Protein AF-A0A383F6U1-F1 (afdb_monomer_lite)

Organism: NCBI:txid408172

Foldseek 3Di:
DDWAWAQAPNDIDIDDDDPPCNVVVNVVSVVRNVVLVVVPPVVVDDPVVSVVVSVVVVVVVVVVVVVVVVVVVVVVVVVVVVVVVVVVVVVVVVVVPDD

Structure (mmCIF, N/CA/C/O backbone):
data_AF-A0A383F6U1-F1
#
_entry.id   AF-A0A383F6U1-F1
#
loop_
_atom_site.group_PDB
_atom_site.id
_atom_site.type_symbol
_atom_site.label_atom_id
_atom_site.label_alt_id
_atom_site.label_comp_id
_atom_site.label_asym_id
_atom_site.label_entity_id
_atom_site.label_seq_id
_atom_site.pdbx_PDB_ins_code
_atom_site.Cartn_x
_atom_site.Cartn_y
_atom_site.Cartn_z
_atom_site.occupancy
_atom_site.B_iso_or_equiv
_atom_site.auth_seq_id
_atom_site.auth_comp_id
_atom_site.auth_asym_id
_atom_site.auth_atom_id
_atom_site.pdbx_PDB_model_num
ATOM 1 N N . MET A 1 1 ? -12.409 -12.257 -13.421 1.00 79.06 1 MET A N 1
ATOM 2 C CA . MET A 1 1 ? -12.091 -11.238 -12.403 1.00 79.06 1 MET A CA 1
ATOM 3 C C . MET A 1 1 ? -12.180 -11.899 -11.039 1.00 79.06 1 MET A C 1
ATOM 5 O O . MET A 1 1 ? -13.292 -12.135 -10.570 1.00 79.06 1 MET A O 1
ATOM 9 N N . PRO A 1 2 ? -11.050 -12.348 -10.473 1.00 89.94 2 PRO A N 1
ATOM 10 C CA . PRO A 1 2 ? -11.000 -12.870 -9.111 1.00 89.94 2 PRO A CA 1
ATOM 11 C C . PRO A 1 2 ? -11.388 -11.811 -8.066 1.00 89.94 2 PRO A C 1
ATOM 13 O O . PRO A 1 2 ? -11.222 -10.609 -8.272 1.00 89.94 2 PRO A O 1
ATOM 16 N N . LEU A 1 3 ? -11.899 -12.284 -6.925 1.00 94.75 3 LEU A N 1
ATOM 17 C CA . LEU A 1 3 ? -12.125 -11.469 -5.731 1.00 94.75 3 LEU A CA 1
ATOM 18 C C . LEU A 1 3 ? -10.930 -11.605 -4.787 1.00 94.75 3 LEU A C 1
ATOM 20 O O . LEU A 1 3 ? -10.532 -12.716 -4.435 1.00 94.75 3 LEU A O 1
ATOM 24 N N . LEU A 1 4 ? -10.404 -10.473 -4.326 1.00 96.12 4 LEU A N 1
ATOM 25 C CA . LEU A 1 4 ? -9.278 -10.402 -3.405 1.00 96.12 4 LEU A CA 1
ATOM 26 C C . LEU A 1 4 ? -9.678 -9.687 -2.113 1.00 96.12 4 LEU A C 1
ATOM 28 O O . LEU A 1 4 ? -10.125 -8.541 -2.129 1.00 96.12 4 LEU A O 1
ATOM 32 N N . THR A 1 5 ? -9.457 -10.347 -0.975 1.00 97.25 5 THR A N 1
ATOM 33 C CA . THR A 1 5 ? -9.679 -9.748 0.349 1.00 97.25 5 THR A CA 1
ATOM 34 C C . THR A 1 5 ? -8.388 -9.163 0.911 1.00 97.25 5 THR A C 1
ATOM 36 O O . THR A 1 5 ? -7.467 -9.914 1.237 1.00 97.25 5 THR A O 1
ATOM 39 N N . LEU A 1 6 ? -8.331 -7.843 1.080 1.00 96.94 6 LEU A N 1
ATOM 40 C CA . LEU A 1 6 ? -7.224 -7.100 1.689 1.00 96.94 6 LEU A CA 1
ATOM 41 C C . LEU A 1 6 ? -7.581 -6.655 3.113 1.00 96.94 6 LEU A C 1
ATOM 43 O O . LEU A 1 6 ? -8.717 -6.264 3.380 1.00 96.94 6 LEU A O 1
ATOM 47 N N . THR A 1 7 ? -6.604 -6.648 4.012 1.00 96.56 7 THR A N 1
ATOM 48 C CA . THR A 1 7 ? -6.735 -6.199 5.400 1.00 96.56 7 THR A CA 1
ATOM 49 C C . THR A 1 7 ? -5.972 -4.891 5.589 1.00 96.56 7 THR A C 1
ATOM 51 O O . THR A 1 7 ? -4.747 -4.874 5.670 1.00 96.56 7 THR A O 1
ATOM 54 N N . ILE A 1 8 ? -6.683 -3.769 5.704 1.00 93.81 8 ILE A N 1
ATOM 55 C CA . ILE A 1 8 ? -6.084 -2.437 5.864 1.00 93.81 8 ILE A CA 1
ATOM 56 C C . ILE A 1 8 ? -6.630 -1.772 7.128 1.00 93.81 8 ILE A C 1
ATOM 58 O O . ILE A 1 8 ? -7.845 -1.682 7.306 1.00 93.81 8 ILE A O 1
ATOM 62 N N . ASP A 1 9 ? -5.745 -1.296 8.010 1.00 90.62 9 ASP A N 1
ATOM 63 C CA . ASP A 1 9 ? -6.113 -0.714 9.317 1.00 90.62 9 ASP A CA 1
ATOM 64 C C . ASP A 1 9 ? -7.051 -1.635 10.122 1.00 90.62 9 ASP A C 1
ATOM 66 O O . ASP A 1 9 ? -8.106 -1.220 10.608 1.00 90.62 9 ASP A O 1
ATOM 70 N N . LYS A 1 10 ? -6.711 -2.932 10.187 1.00 90.00 10 LYS A N 1
ATOM 71 C CA . LYS A 1 10 ? -7.502 -3.990 10.855 1.00 90.00 10 LYS A CA 1
ATOM 72 C C . LYS A 1 10 ? -8.909 -4.210 10.271 1.00 90.00 10 LYS A C 1
ATOM 74 O O . LYS A 1 10 ? -9.724 -4.892 10.883 1.00 90.00 10 LYS A O 1
ATOM 79 N N . SER A 1 11 ? -9.209 -3.630 9.110 1.00 92.81 11 SER A N 1
ATOM 80 C CA . SER A 1 11 ? -10.485 -3.790 8.412 1.00 92.81 11 SER A CA 1
ATOM 81 C C . SER A 1 11 ? -10.306 -4.593 7.133 1.00 92.81 11 SER A C 1
ATOM 83 O O . SER A 1 11 ? -9.354 -4.356 6.394 1.00 92.81 11 SER A O 1
ATOM 85 N N . ASN A 1 12 ? -11.258 -5.473 6.837 1.00 96.94 12 ASN A N 1
ATOM 86 C CA . ASN A 1 12 ? -11.241 -6.277 5.619 1.00 96.94 12 ASN A CA 1
ATOM 87 C C . ASN A 1 12 ? -12.005 -5.575 4.491 1.00 96.94 12 ASN A C 1
ATOM 89 O O . ASN A 1 12 ? -13.096 -5.047 4.712 1.00 96.94 12 ASN A O 1
ATOM 93 N N . TYR A 1 13 ? -11.449 -5.616 3.286 1.00 95.62 13 TYR A N 1
ATOM 94 C CA . TYR A 1 13 ? -12.045 -5.103 2.056 1.00 95.62 13 TYR A CA 1
ATOM 95 C C . TYR A 1 13 ? -11.963 -6.174 0.990 1.00 95.62 13 TYR A C 1
ATOM 97 O O . TYR A 1 13 ? -10.894 -6.734 0.776 1.00 95.62 13 TYR A O 1
ATOM 105 N N . THR A 1 14 ? -13.079 -6.437 0.322 1.00 96.62 14 THR A N 1
ATOM 106 C CA . THR A 1 14 ? -13.104 -7.337 -0.833 1.00 96.62 14 THR A CA 1
ATOM 107 C C . THR A 1 14 ? -13.189 -6.480 -2.082 1.00 96.62 14 THR A C 1
ATOM 109 O O . THR A 1 14 ? -14.073 -5.629 -2.170 1.00 96.62 14 THR A O 1
ATOM 112 N N . ILE A 1 15 ? -12.253 -6.676 -3.004 1.00 94.75 15 ILE A N 1
ATOM 113 C CA . ILE A 1 15 ? -12.185 -5.959 -4.278 1.00 94.75 15 ILE A CA 1
ATOM 114 C C . ILE A 1 15 ? -12.103 -6.956 -5.431 1.00 94.75 15 ILE A C 1
ATOM 116 O O . ILE A 1 15 ? -11.606 -8.068 -5.257 1.00 94.75 15 ILE A O 1
ATOM 120 N N . GLU A 1 16 ? -12.598 -6.554 -6.595 1.00 95.94 16 GLU A N 1
ATOM 121 C CA . GLU A 1 16 ? -12.365 -7.264 -7.852 1.00 95.94 16 GLU A CA 1
ATOM 122 C C . GLU A 1 16 ? -11.037 -6.795 -8.451 1.00 95.94 16 GLU A C 1
ATOM 124 O O . GLU A 1 16 ? -10.727 -5.602 -8.416 1.00 95.94 16 GLU A O 1
ATOM 129 N N . CYS A 1 17 ? -10.256 -7.729 -8.985 1.00 93.25 17 CYS A N 1
ATOM 130 C CA . CYS A 1 17 ? -9.027 -7.436 -9.718 1.00 93.25 17 CYS A CA 1
ATOM 131 C C . CYS A 1 17 ? -8.894 -8.334 -10.951 1.00 93.25 17 CYS A C 1
ATOM 133 O O . CYS A 1 17 ? -9.671 -9.281 -11.135 1.00 93.25 17 CYS A O 1
ATOM 135 N N . GLU A 1 18 ? -7.926 -8.032 -11.814 1.00 94.12 18 GLU A N 1
ATOM 136 C CA . GLU A 1 18 ? -7.566 -8.919 -12.919 1.00 94.12 18 GLU A CA 1
ATOM 137 C C . GLU A 1 18 ? -6.700 -10.091 -12.425 1.00 94.12 18 GLU A C 1
ATOM 139 O O . GLU A 1 18 ? -6.076 -10.028 -11.362 1.00 94.12 18 GLU A O 1
ATOM 144 N N . GLU A 1 19 ? -6.687 -11.194 -13.180 1.00 89.88 19 GLU A N 1
ATOM 145 C CA . GLU A 1 19 ? -5.809 -12.328 -12.865 1.00 89.88 19 GLU A CA 1
ATOM 146 C C . GLU A 1 19 ? -4.341 -11.905 -13.001 1.00 89.88 19 GLU A C 1
ATOM 148 O O . GLU A 1 19 ? -3.924 -11.399 -14.041 1.00 89.88 19 GLU A O 1
ATOM 153 N N . GLY A 1 20 ? -3.548 -12.134 -11.953 1.00 91.19 20 GLY A N 1
ATOM 154 C CA . GLY A 1 20 ? -2.135 -11.758 -11.891 1.00 91.19 20 GLY A CA 1
ATOM 155 C C . GLY A 1 20 ? -1.861 -10.448 -11.143 1.00 91.19 20 GLY A C 1
ATOM 156 O O . GLY A 1 20 ? -0.711 -10.194 -10.772 1.00 91.19 20 GLY A O 1
ATOM 157 N N . GLU A 1 21 ? -2.880 -9.632 -10.854 1.00 94.06 21 GLU A N 1
ATOM 158 C CA . GLU A 1 21 ? -2.727 -8.385 -10.089 1.00 94.06 21 GLU A CA 1
ATOM 159 C C . GLU A 1 21 ? -2.682 -8.596 -8.569 1.00 94.06 21 GLU A C 1
ATOM 161 O O . GLU A 1 21 ? -2.325 -7.685 -7.815 1.00 94.06 21 GLU A O 1
ATOM 166 N N . GLU A 1 22 ? -3.008 -9.794 -8.082 1.00 94.75 22 GLU A N 1
ATOM 167 C CA . GLU A 1 22 ? -3.185 -10.062 -6.656 1.00 94.75 22 GLU A CA 1
ATOM 168 C C . GLU A 1 22 ? -1.915 -9.750 -5.867 1.00 94.75 22 GLU A C 1
ATOM 170 O O . GLU A 1 22 ? -1.973 -9.172 -4.781 1.00 94.75 22 GLU A O 1
ATOM 175 N N . THR A 1 23 ? -0.753 -10.088 -6.428 1.00 94.50 23 THR A N 1
ATOM 176 C CA . THR A 1 23 ? 0.546 -9.837 -5.790 1.00 94.50 23 THR A CA 1
ATOM 177 C C . THR A 1 23 ? 0.807 -8.339 -5.634 1.00 94.50 23 THR A C 1
ATOM 179 O O . THR A 1 23 ? 1.171 -7.896 -4.544 1.00 94.50 23 THR A O 1
ATOM 182 N N . LEU A 1 24 ? 0.548 -7.543 -6.678 1.00 95.25 24 LEU A N 1
ATOM 183 C CA . LEU A 1 24 ? 0.697 -6.083 -6.646 1.00 95.25 24 LEU A CA 1
ATOM 184 C C . LEU A 1 24 ? -0.219 -5.451 -5.591 1.00 95.25 24 LEU A C 1
ATOM 186 O O . LEU A 1 24 ? 0.210 -4.605 -4.803 1.00 95.25 24 LEU A O 1
ATOM 190 N N . LEU A 1 25 ? -1.470 -5.903 -5.522 1.00 96.25 25 LEU A N 1
ATOM 191 C CA . LEU A 1 25 ? -2.446 -5.414 -4.549 1.00 96.25 25 LEU A CA 1
ATOM 192 C C . LEU A 1 25 ? -2.076 -5.804 -3.107 1.00 96.25 25 LEU A C 1
ATOM 194 O O . LEU A 1 25 ? -2.244 -5.003 -2.185 1.00 96.25 25 LEU A O 1
ATOM 198 N N . ARG A 1 26 ? -1.496 -6.994 -2.901 1.00 96.25 26 ARG A N 1
ATOM 199 C CA . ARG A 1 26 ? -0.944 -7.431 -1.604 1.00 96.25 26 ARG A CA 1
ATOM 200 C C . ARG A 1 26 ? 0.273 -6.621 -1.174 1.00 96.25 26 ARG A C 1
ATOM 202 O O . ARG A 1 26 ? 0.474 -6.379 0.017 1.00 96.25 26 ARG A O 1
ATOM 209 N N . GLU A 1 27 ? 1.111 -6.200 -2.109 1.00 96.50 27 GLU A N 1
ATOM 210 C CA . GLU A 1 27 ? 2.221 -5.298 -1.804 1.00 96.50 27 GLU A CA 1
ATOM 211 C C . GLU A 1 27 ? 1.719 -3.901 -1.434 1.00 96.50 27 GLU A C 1
ATOM 213 O O . GLU A 1 27 ? 2.166 -3.336 -0.431 1.00 96.50 27 GLU A O 1
ATOM 218 N N . ALA A 1 28 ? 0.729 -3.381 -2.164 1.00 95.56 28 ALA A N 1
ATOM 219 C CA . ALA A 1 28 ? 0.076 -2.118 -1.832 1.00 95.56 28 ALA A CA 1
ATOM 220 C C . ALA A 1 28 ? -0.562 -2.151 -0.429 1.00 95.56 28 ALA A C 1
ATOM 222 O O . ALA A 1 28 ? -0.369 -1.217 0.351 1.00 95.56 28 ALA A O 1
ATOM 223 N N . GLU A 1 29 ? -1.234 -3.248 -0.058 1.00 96.31 29 GLU A N 1
ATOM 224 C CA . GLU A 1 29 ? -1.763 -3.487 1.296 1.00 96.31 29 GLU A CA 1
ATOM 225 C C . GLU A 1 29 ? -0.675 -3.329 2.373 1.00 96.31 29 GLU A C 1
ATOM 227 O O . GLU A 1 29 ? -0.866 -2.611 3.361 1.00 96.31 29 GLU A O 1
ATOM 232 N N . LYS A 1 30 ? 0.496 -3.951 2.176 1.00 96.75 30 LYS A N 1
ATOM 233 C CA . LYS A 1 30 ? 1.631 -3.844 3.110 1.00 96.75 30 LYS A CA 1
ATOM 234 C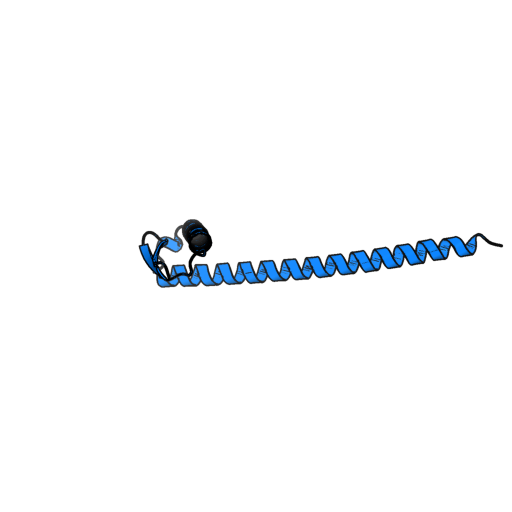 C . LYS A 1 30 ? 2.138 -2.406 3.224 1.00 96.75 30 LYS A C 1
ATOM 236 O O . LYS A 1 30 ? 2.401 -1.944 4.335 1.00 96.75 30 LYS A O 1
ATOM 241 N N . ILE A 1 31 ? 2.255 -1.691 2.103 1.00 95.50 31 ILE A N 1
ATOM 242 C CA . ILE A 1 31 ? 2.716 -0.294 2.073 1.00 95.50 31 ILE A CA 1
ATOM 243 C C . ILE A 1 31 ? 1.749 0.609 2.841 1.00 95.50 31 ILE A C 1
ATOM 245 O O . ILE A 1 31 ? 2.186 1.407 3.672 1.00 95.50 31 ILE A O 1
ATOM 249 N N . ILE A 1 32 ? 0.444 0.469 2.598 1.00 94.25 32 ILE A N 1
ATOM 250 C CA . ILE A 1 32 ? -0.578 1.272 3.276 1.00 94.25 32 ILE A CA 1
ATOM 251 C C . ILE A 1 32 ? -0.536 1.010 4.785 1.00 94.25 32 ILE A C 1
ATOM 253 O O . ILE A 1 32 ? -0.452 1.958 5.563 1.00 94.25 32 ILE A O 1
ATOM 257 N N . ASN A 1 33 ? -0.523 -0.256 5.215 1.00 93.31 33 ASN A N 1
ATOM 258 C CA . ASN A 1 33 ? -0.476 -0.600 6.639 1.00 93.31 33 ASN A CA 1
ATOM 259 C C . ASN A 1 33 ? 0.798 -0.100 7.330 1.00 93.31 33 ASN A C 1
ATOM 261 O O . ASN A 1 33 ? 0.728 0.395 8.456 1.00 93.31 33 ASN A O 1
ATOM 265 N N . LYS A 1 34 ? 1.949 -0.169 6.653 1.00 93.31 34 LYS A N 1
ATOM 266 C CA . LYS A 1 34 ? 3.200 0.398 7.164 1.00 93.31 34 LYS A CA 1
ATOM 267 C C . LYS A 1 34 ? 3.058 1.903 7.399 1.00 93.31 34 LYS A C 1
ATOM 269 O O . LYS A 1 34 ? 3.316 2.365 8.507 1.00 93.31 34 LYS A O 1
ATOM 274 N N . LYS A 1 35 ? 2.552 2.652 6.415 1.00 90.81 35 LYS A N 1
ATOM 275 C CA . LYS A 1 35 ? 2.329 4.100 6.553 1.00 90.81 35 LYS A CA 1
ATOM 276 C C . LYS A 1 35 ? 1.346 4.435 7.673 1.00 90.81 35 LYS A C 1
ATOM 278 O O . LYS A 1 35 ? 1.580 5.369 8.427 1.00 90.81 35 LYS A O 1
ATOM 283 N N . ILE A 1 36 ? 0.284 3.646 7.839 1.00 89.19 36 ILE A N 1
ATOM 284 C CA . ILE A 1 36 ? -0.654 3.800 8.963 1.00 89.19 36 ILE A CA 1
ATOM 285 C C . ILE A 1 36 ? 0.054 3.628 10.303 1.00 89.19 36 ILE A C 1
ATOM 287 O O . ILE A 1 36 ? -0.189 4.409 11.218 1.00 89.19 36 ILE A O 1
ATOM 291 N N . SER A 1 37 ? 0.935 2.632 10.423 1.00 87.75 37 SER A N 1
ATOM 292 C CA . SER A 1 37 ? 1.697 2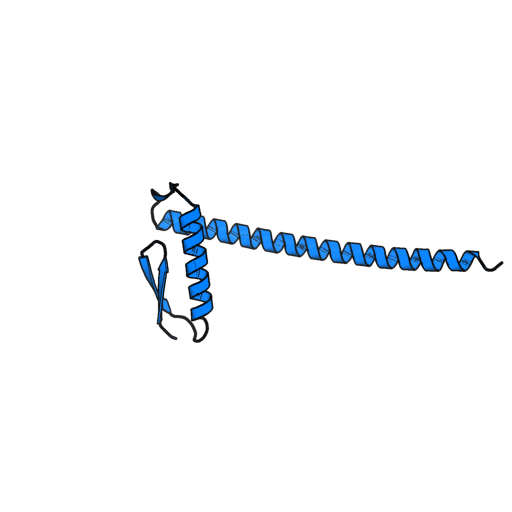.416 11.655 1.00 87.75 37 SER A CA 1
ATOM 293 C C . SER A 1 37 ? 2.687 3.551 11.947 1.00 87.75 37 SER A C 1
ATOM 295 O O . SER A 1 37 ? 2.859 3.927 13.103 1.00 87.75 37 SER A O 1
ATOM 297 N N . GLU A 1 38 ? 3.278 4.148 10.908 1.00 87.75 38 GLU A N 1
ATOM 298 C CA . GLU A 1 38 ? 4.212 5.279 11.012 1.00 87.75 38 GLU A CA 1
ATOM 299 C C . GLU A 1 38 ? 3.520 6.591 11.413 1.00 87.75 38 GLU A C 1
ATOM 301 O O . GLU A 1 38 ? 4.152 7.459 12.010 1.00 87.75 38 GLU A O 1
ATOM 306 N N . LEU A 1 39 ? 2.217 6.733 11.141 1.00 79.62 39 LEU A N 1
ATOM 307 C CA . LEU A 1 39 ? 1.420 7.896 11.549 1.00 79.62 39 LEU A CA 1
ATOM 308 C C . LEU A 1 39 ? 1.262 8.032 13.087 1.00 79.62 39 LEU A C 1
ATOM 310 O O . LEU A 1 39 ? 0.847 9.092 13.567 1.00 79.62 39 LEU A O 1
ATOM 314 N N . GLY A 1 40 ? 1.611 7.006 13.874 1.00 72.25 40 GLY A N 1
AT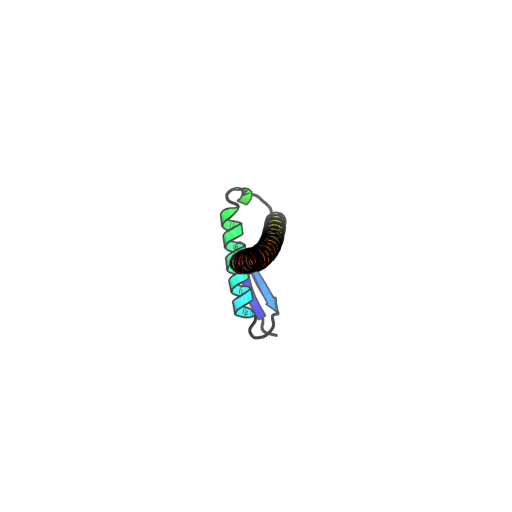OM 315 C CA . GLY A 1 40 ? 1.692 7.078 15.340 1.00 72.25 40 GLY A CA 1
ATOM 316 C C . GLY A 1 40 ? 0.367 7.419 16.047 1.00 72.25 40 GLY A C 1
ATOM 317 O O . GLY A 1 40 ? -0.702 6.934 15.675 1.00 72.25 40 GLY A O 1
ATOM 318 N N . GLU A 1 41 ? 0.425 8.272 17.081 1.00 59.16 41 GLU A N 1
ATOM 319 C CA . GLU A 1 41 ? -0.720 8.681 17.927 1.00 59.16 41 GLU A CA 1
ATOM 320 C C . GLU A 1 41 ? -1.805 9.517 17.219 1.00 59.16 41 GLU A C 1
ATOM 322 O O . GLU A 1 41 ? -2.843 9.821 17.809 1.00 59.16 41 GLU A O 1
ATOM 327 N N . THR A 1 42 ? -1.680 9.785 15.913 1.00 54.47 42 THR A N 1
ATOM 328 C CA . THR A 1 42 ? -2.841 10.204 15.098 1.00 54.47 42 THR A CA 1
ATOM 329 C C . THR A 1 42 ? -3.917 9.108 14.978 1.00 54.47 42 THR A C 1
ATOM 331 O O . THR A 1 42 ? -4.924 9.284 14.293 1.00 54.47 42 THR A O 1
ATOM 334 N N . ALA A 1 43 ? -3.760 8.003 15.714 1.00 51.69 43 ALA A N 1
ATOM 335 C CA . ALA A 1 43 ? -4.746 6.977 16.034 1.00 51.69 43 ALA A CA 1
ATOM 336 C C . ALA A 1 43 ? -6.159 7.496 16.376 1.00 51.69 43 ALA A C 1
ATOM 338 O O . ALA A 1 43 ? -7.119 6.754 16.173 1.00 51.69 43 ALA A O 1
ATOM 339 N N . SER A 1 44 ? -6.316 8.747 16.836 1.00 61.06 44 SER A N 1
ATOM 340 C CA . SER A 1 44 ? -7.634 9.362 17.080 1.00 61.06 44 SER A CA 1
ATOM 341 C C . SER A 1 44 ? -8.368 9.825 15.811 1.00 61.06 44 SER A C 1
ATOM 343 O O . SER A 1 44 ? -9.544 10.193 15.869 1.00 61.06 44 SER A O 1
ATOM 345 N N . LEU A 1 45 ? -7.709 9.815 14.648 1.00 71.69 45 LEU A N 1
ATOM 346 C CA . LEU A 1 45 ? -8.331 10.192 13.387 1.00 71.69 45 LEU A CA 1
ATOM 347 C C . LEU A 1 45 ? -9.345 9.143 12.939 1.00 71.69 45 LEU A C 1
ATOM 349 O O . LEU A 1 45 ? -9.101 7.934 12.971 1.00 71.69 45 LEU A O 1
ATOM 353 N N . THR A 1 46 ? -10.475 9.629 12.429 1.00 84.88 46 THR A N 1
ATOM 354 C CA . THR A 1 46 ? -11.447 8.768 11.764 1.00 84.88 46 THR A CA 1
ATOM 355 C C . THR A 1 46 ? -10.795 8.070 10.574 1.00 84.88 46 THR A C 1
ATOM 357 O O . THR A 1 46 ? -9.912 8.613 9.905 1.00 84.88 46 THR A O 1
ATOM 360 N N . LYS A 1 47 ? -11.272 6.865 10.277 1.00 83.69 47 LYS A N 1
ATOM 361 C CA . LYS A 1 47 ? -10.798 6.022 9.176 1.00 83.69 47 LYS A CA 1
ATOM 362 C C . LYS A 1 47 ? -10.681 6.785 7.847 1.00 83.69 47 LYS A C 1
ATOM 364 O O . LYS A 1 47 ? -9.648 6.725 7.189 1.00 83.69 47 LYS A O 1
ATOM 369 N N . THR A 1 48 ? -11.683 7.600 7.513 1.00 88.19 48 THR A N 1
ATOM 370 C CA . THR A 1 48 ? -11.679 8.474 6.327 1.00 88.19 48 THR A CA 1
ATOM 371 C C . THR A 1 48 ? -10.515 9.465 6.321 1.00 88.19 48 THR A C 1
ATOM 373 O O . THR A 1 48 ? -9.854 9.628 5.299 1.00 88.19 48 THR A O 1
ATOM 376 N N . LYS A 1 49 ? -10.229 10.115 7.457 1.00 85.94 49 LYS A N 1
ATOM 377 C CA . LYS A 1 49 ? -9.127 11.083 7.567 1.00 85.94 49 LYS A CA 1
ATOM 378 C C . LYS A 1 49 ? -7.763 10.403 7.452 1.00 85.94 49 LYS A C 1
ATOM 380 O O . LYS A 1 49 ? -6.887 10.951 6.789 1.00 85.94 49 LYS A O 1
ATOM 385 N N . LYS A 1 50 ? -7.596 9.202 8.024 1.00 85.75 50 LYS A N 1
ATOM 386 C CA . LYS A 1 50 ? -6.367 8.409 7.849 1.00 85.75 50 LYS A CA 1
ATOM 387 C C . LYS A 1 50 ? -6.117 8.093 6.378 1.00 85.75 50 LYS A C 1
ATOM 389 O O . LYS A 1 50 ? -5.033 8.368 5.876 1.00 85.75 50 LYS A O 1
ATOM 394 N N . PHE A 1 51 ? -7.127 7.581 5.672 1.00 88.38 51 PHE A N 1
ATOM 395 C CA . PHE A 1 51 ? -6.997 7.289 4.244 1.00 88.38 51 PHE A CA 1
ATOM 396 C C . PHE A 1 51 ? -6.693 8.539 3.419 1.00 88.38 51 PHE A C 1
ATOM 398 O O . PHE A 1 51 ? -5.804 8.489 2.577 1.00 88.38 51 PHE A O 1
ATOM 405 N N . LEU A 1 52 ? -7.340 9.673 3.711 1.00 90.31 52 LEU A N 1
ATOM 406 C CA . LEU A 1 52 ? -7.025 10.944 3.057 1.00 90.31 52 LEU A CA 1
ATOM 407 C C . LEU A 1 52 ? -5.552 11.337 3.251 1.00 90.31 52 LEU A C 1
ATOM 409 O O . LEU A 1 52 ? -4.879 11.672 2.279 1.00 90.31 52 LEU A O 1
ATOM 413 N N . MET A 1 53 ? -5.032 11.260 4.480 1.00 88.94 53 MET A N 1
ATOM 414 C CA . MET A 1 53 ? -3.626 11.577 4.756 1.00 88.94 53 MET A CA 1
ATOM 415 C C . MET A 1 53 ? -2.661 10.647 4.018 1.00 88.94 53 MET A C 1
ATOM 417 O O . MET A 1 53 ? -1.693 11.125 3.433 1.00 88.94 53 MET A O 1
ATOM 421 N N . ILE A 1 54 ? -2.925 9.338 4.003 1.00 91.19 54 ILE A N 1
ATOM 422 C CA . ILE A 1 54 ? -2.078 8.368 3.293 1.00 91.19 54 ILE A CA 1
ATOM 423 C C . ILE A 1 54 ? -2.081 8.646 1.793 1.00 91.19 54 ILE A C 1
ATOM 425 O O . ILE A 1 54 ? -1.016 8.636 1.181 1.00 91.19 54 ILE A O 1
ATOM 429 N N . SER A 1 55 ? -3.246 8.929 1.206 1.00 93.12 55 SER A N 1
ATOM 430 C CA . SER A 1 55 ? -3.358 9.273 -0.213 1.00 93.12 55 SER A CA 1
ATOM 431 C C . SER A 1 55 ? -2.546 10.523 -0.552 1.00 93.12 55 SER A C 1
ATOM 433 O O . SER A 1 55 ? -1.804 10.523 -1.533 1.00 93.12 55 SER A O 1
ATOM 435 N N . LEU A 1 56 ? -2.623 11.565 0.285 1.00 92.88 56 LEU A N 1
ATOM 436 C CA . LEU A 1 56 ? -1.830 12.787 0.116 1.00 92.88 56 LEU A CA 1
ATOM 437 C C . LEU A 1 56 ? -0.323 12.516 0.241 1.00 92.88 56 LEU A C 1
ATOM 439 O O . LEU A 1 56 ? 0.465 13.023 -0.557 1.00 92.88 56 LEU A O 1
ATOM 443 N N . LEU A 1 57 ? 0.081 11.691 1.209 1.00 90.75 57 LEU A N 1
ATOM 444 C CA . LEU A 1 57 ? 1.479 11.323 1.422 1.00 90.75 57 LEU A CA 1
ATOM 445 C C . LEU 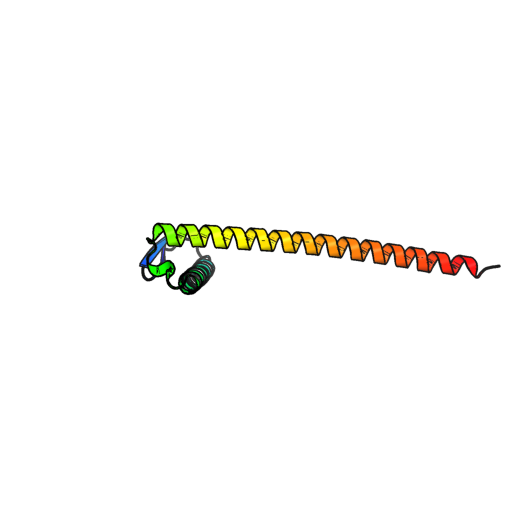A 1 57 ? 2.038 10.524 0.234 1.00 90.75 57 LEU A C 1
ATOM 447 O O . LEU A 1 57 ? 3.099 10.858 -0.288 1.00 90.75 57 LEU A O 1
ATOM 451 N N . LEU A 1 58 ? 1.301 9.516 -0.240 1.00 92.88 58 LEU A N 1
ATOM 452 C CA . LEU A 1 58 ? 1.673 8.710 -1.406 1.00 92.88 58 LEU A CA 1
ATOM 453 C C . LEU A 1 58 ? 1.785 9.560 -2.677 1.00 92.88 58 LEU A C 1
ATOM 455 O O . LEU A 1 58 ? 2.748 9.410 -3.428 1.00 92.88 58 LEU A O 1
ATOM 459 N N . ALA A 1 59 ? 0.847 10.485 -2.902 1.00 92.56 59 ALA A N 1
ATOM 460 C CA . ALA A 1 59 ? 0.904 11.406 -4.036 1.00 92.56 59 ALA A CA 1
ATOM 461 C C . ALA A 1 59 ? 2.135 12.329 -3.966 1.00 92.56 59 ALA A C 1
ATOM 463 O O . ALA A 1 59 ? 2.821 12.533 -4.971 1.00 92.56 59 ALA A O 1
ATOM 464 N N . SER A 1 60 ? 2.457 12.843 -2.775 1.00 89.94 60 SER A N 1
ATOM 465 C CA . SER A 1 60 ? 3.654 13.661 -2.542 1.00 89.94 60 SER A CA 1
ATOM 466 C C . SER A 1 60 ? 4.950 12.879 -2.796 1.00 89.94 60 SER A C 1
ATOM 468 O O . SER A 1 60 ? 5.869 13.378 -3.452 1.00 89.94 60 SER A O 1
ATOM 470 N N . GLU A 1 61 ? 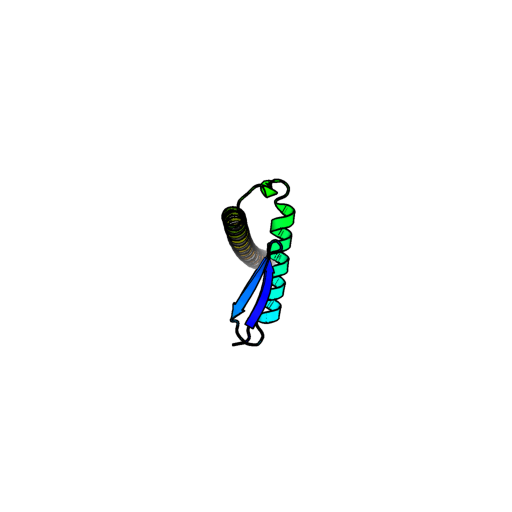5.019 11.623 -2.346 1.00 90.31 61 GLU A N 1
ATOM 471 C CA . GLU A 1 61 ? 6.161 10.734 -2.589 1.00 90.31 61 GLU A CA 1
ATOM 472 C C . GLU A 1 61 ? 6.342 10.418 -4.073 1.00 90.31 61 GLU A C 1
ATOM 474 O O . GLU A 1 61 ? 7.467 10.461 -4.578 1.00 90.31 61 GLU A O 1
ATOM 479 N N . LEU A 1 62 ? 5.245 10.144 -4.783 1.00 90.69 62 LEU A N 1
ATOM 480 C CA . LEU A 1 62 ? 5.265 9.896 -6.221 1.00 90.69 62 LEU A CA 1
ATOM 481 C C . LEU A 1 62 ? 5.760 11.130 -6.988 1.00 90.69 62 LEU A C 1
ATOM 483 O O . LEU A 1 62 ? 6.674 11.015 -7.805 1.00 90.69 62 LEU A O 1
ATOM 487 N N . SER A 1 63 ? 5.231 12.314 -6.665 1.00 87.38 63 SER A N 1
ATOM 488 C CA . SER A 1 63 ? 5.676 13.579 -7.263 1.00 87.38 63 SER A CA 1
ATOM 489 C C . SER A 1 63 ? 7.156 13.861 -6.975 1.00 87.38 63 SER A C 1
ATOM 491 O O . SER A 1 63 ? 7.911 14.266 -7.860 1.00 87.38 63 SER A O 1
ATOM 493 N N . SER A 1 64 ? 7.613 13.586 -5.752 1.00 83.06 64 SER A N 1
ATOM 494 C CA . SER A 1 64 ? 9.015 13.769 -5.360 1.00 83.06 64 SER A CA 1
ATOM 495 C C . SER A 1 64 ? 9.959 12.806 -6.087 1.00 83.06 64 SER A C 1
ATOM 497 O O . SER A 1 64 ? 11.068 13.197 -6.456 1.00 83.06 64 SER A O 1
ATOM 499 N N . LYS A 1 65 ? 9.538 11.555 -6.323 1.00 80.81 65 LYS A N 1
ATOM 500 C CA . LYS A 1 65 ? 10.305 10.588 -7.125 1.00 80.81 65 LYS A CA 1
ATOM 501 C C . LYS A 1 65 ? 10.429 11.036 -8.582 1.00 80.81 65 LYS A C 1
ATOM 503 O O . LYS A 1 65 ? 11.535 11.006 -9.108 1.00 80.81 65 LYS A O 1
ATOM 508 N N . GLN A 1 66 ? 9.346 11.518 -9.192 1.00 76.81 66 GLN A N 1
ATOM 509 C CA . GLN A 1 66 ? 9.362 12.031 -10.569 1.00 76.81 66 GLN A CA 1
ATOM 510 C C . GLN A 1 66 ? 10.334 13.210 -10.736 1.00 76.81 66 GLN A C 1
ATOM 512 O O . GLN A 1 66 ? 11.146 13.210 -11.657 1.00 76.81 66 GLN A O 1
ATOM 517 N N . LYS A 1 67 ? 10.347 14.158 -9.788 1.00 69.06 67 LYS A N 1
ATOM 518 C CA . LYS A 1 67 ? 11.304 15.281 -9.795 1.00 69.06 67 LYS A CA 1
ATOM 519 C C . LYS A 1 67 ? 12.765 14.836 -9.670 1.00 69.06 67 LYS A C 1
ATOM 521 O O . LYS A 1 67 ? 13.645 15.421 -10.296 1.00 69.06 67 LYS A O 1
ATOM 526 N N . LYS A 1 68 ? 13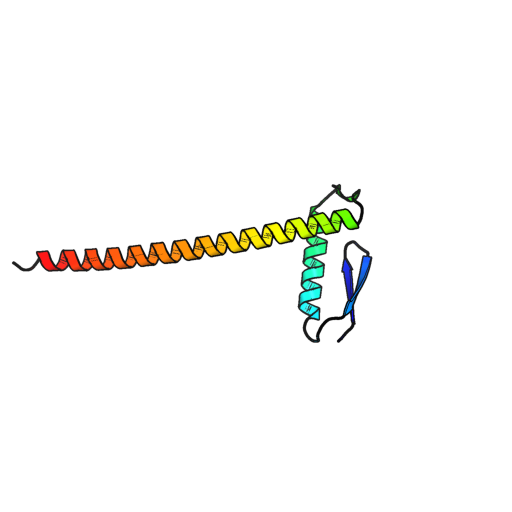.050 13.799 -8.872 1.00 61.94 68 LYS A N 1
ATOM 527 C CA . LYS A 1 68 ? 14.407 13.227 -8.787 1.00 61.94 68 LYS A CA 1
ATOM 528 C C . LYS A 1 68 ? 14.835 12.597 -10.113 1.00 61.94 68 LYS A C 1
ATOM 530 O O . LYS A 1 68 ? 15.983 12.772 -10.505 1.00 61.94 68 LYS A O 1
ATOM 535 N N . THR A 1 69 ? 13.919 11.933 -10.815 1.00 64.56 69 THR A N 1
ATOM 536 C CA . THR A 1 69 ? 14.177 11.378 -12.150 1.00 64.56 69 THR A CA 1
ATOM 537 C C . THR A 1 69 ? 14.444 12.474 -13.191 1.00 64.56 69 THR A C 1
ATOM 539 O O . THR A 1 69 ? 15.361 12.344 -13.999 1.00 64.56 69 THR A O 1
ATOM 542 N N . GLU A 1 70 ? 13.725 13.598 -13.141 1.00 63.25 70 GLU A N 1
ATOM 543 C CA . GLU A 1 70 ? 14.032 14.764 -13.986 1.00 63.25 70 GLU A CA 1
ATOM 544 C C . GLU A 1 70 ? 15.420 15.345 -13.690 1.00 63.25 70 GLU A C 1
ATOM 546 O O . GLU A 1 70 ? 16.159 15.683 -14.614 1.00 63.25 70 GLU A O 1
ATOM 551 N N . SER A 1 71 ? 15.809 15.411 -12.415 1.00 61.69 71 SER A N 1
ATOM 552 C CA . SER A 1 71 ? 17.141 15.865 -12.009 1.00 61.69 71 SER A CA 1
ATOM 553 C C . SER A 1 71 ? 18.255 14.939 -12.522 1.00 61.69 71 SER A C 1
ATOM 555 O O . SER A 1 71 ? 19.256 15.432 -13.036 1.00 61.69 71 SER A O 1
ATOM 557 N N . SER A 1 72 ? 18.067 13.612 -12.494 1.00 63.38 72 SER A N 1
ATOM 558 C CA . SER A 1 72 ? 19.031 12.669 -13.091 1.00 63.38 72 SER A CA 1
ATOM 559 C C . SER A 1 72 ? 19.163 12.821 -14.611 1.00 63.38 72 SER A C 1
ATOM 561 O O . SER A 1 72 ? 20.273 12.756 -15.128 1.00 63.38 72 SER A O 1
ATOM 563 N N . ILE A 1 73 ? 18.067 13.117 -15.322 1.00 66.88 73 ILE A N 1
ATOM 564 C CA . ILE A 1 73 ? 18.102 13.379 -16.773 1.00 66.88 73 ILE A CA 1
ATOM 565 C C . ILE A 1 73 ? 18.885 14.668 -17.082 1.00 66.88 73 ILE A C 1
ATOM 567 O O . ILE A 1 73 ? 19.541 14.770 -18.118 1.00 66.88 73 ILE A O 1
ATOM 571 N N . GLN A 1 74 ? 18.829 15.672 -16.202 1.00 68.94 74 GLN A N 1
ATOM 572 C CA . GLN A 1 74 ? 19.637 16.886 -16.352 1.00 68.94 74 GLN A CA 1
ATOM 573 C C . GLN A 1 74 ? 21.127 16.618 -16.109 1.00 68.94 74 GLN A C 1
ATOM 575 O O . GLN A 1 74 ? 21.953 17.146 -16.850 1.00 68.94 74 GLN A O 1
ATOM 580 N N . PHE A 1 75 ? 21.473 15.767 -15.140 1.00 72.62 75 PHE A N 1
ATOM 581 C CA . PHE A 1 75 ? 22.861 15.357 -14.905 1.00 72.62 75 PHE A CA 1
ATOM 582 C C . PHE A 1 75 ? 23.461 14.604 -16.102 1.00 72.62 75 PHE A C 1
ATOM 584 O O . PHE A 1 75 ? 24.544 14.972 -16.543 1.00 72.62 75 PHE A O 1
ATOM 591 N N . GLU A 1 76 ? 22.735 13.656 -16.706 1.00 78.50 76 GLU A N 1
ATOM 592 C CA . GLU A 1 76 ? 23.201 12.959 -17.921 1.00 78.50 76 GLU A CA 1
ATOM 593 C C . GLU A 1 76 ? 23.445 13.913 -19.103 1.00 78.50 76 GLU A C 1
ATOM 595 O O . GLU A 1 76 ? 24.346 13.700 -19.917 1.00 78.50 76 GLU A O 1
ATOM 600 N N . LYS A 1 77 ? 22.645 14.982 -19.223 1.00 80.06 77 LYS A N 1
ATOM 601 C CA . LYS A 1 77 ? 22.862 16.012 -20.251 1.00 80.06 77 LYS A CA 1
ATOM 602 C C . LYS A 1 77 ? 24.136 16.808 -19.988 1.00 80.06 77 LYS A C 1
ATOM 604 O O . LYS A 1 77 ? 24.901 17.026 -20.922 1.00 80.06 77 LYS A O 1
ATOM 609 N N . ILE A 1 78 ? 24.369 17.201 -18.736 1.00 81.69 78 ILE A N 1
ATOM 610 C CA . ILE A 1 78 ? 25.582 17.922 -18.332 1.00 81.69 78 ILE A CA 1
ATOM 611 C C . ILE A 1 78 ? 26.825 17.051 -18.568 1.00 81.69 78 ILE A C 1
ATOM 613 O O . ILE A 1 78 ? 27.804 17.539 -19.123 1.00 81.69 78 ILE A O 1
ATOM 617 N N . GLU A 1 79 ? 26.781 15.761 -18.224 1.00 83.38 79 GLU A N 1
ATOM 618 C CA . GLU A 1 79 ? 27.885 14.822 -18.481 1.00 83.38 79 GLU A CA 1
ATOM 619 C C . GLU A 1 79 ? 28.193 14.688 -19.978 1.00 83.38 79 GLU A C 1
ATOM 621 O O . GLU A 1 79 ? 29.355 14.783 -20.373 1.00 83.38 79 GLU A O 1
ATOM 626 N N . LYS A 1 80 ? 27.166 14.568 -20.831 1.00 87.50 80 LYS A N 1
ATOM 627 C CA . LYS A 1 80 ? 27.353 14.558 -22.292 1.00 87.50 80 LYS A CA 1
ATOM 628 C C . LYS A 1 80 ? 27.966 15.849 -22.824 1.00 87.50 80 LYS A C 1
ATOM 630 O O . LYS A 1 80 ? 28.819 15.803 -23.706 1.00 87.50 80 LYS A O 1
ATOM 635 N N . GLU A 1 81 ? 27.524 17.004 -22.334 1.00 89.00 81 GLU A N 1
ATOM 636 C CA . GLU A 1 81 ? 28.083 18.294 -22.752 1.00 89.00 81 GLU A CA 1
ATOM 637 C C . GLU A 1 81 ? 29.552 18.443 -22.331 1.00 89.00 81 GLU A C 1
ATOM 639 O O . GLU A 1 81 ? 30.365 18.943 -23.113 1.00 89.00 81 GLU A O 1
ATOM 644 N N . LEU A 1 82 ? 29.912 17.952 -21.142 1.00 86.62 82 LEU A N 1
ATOM 645 C CA . LEU A 1 82 ? 31.295 17.913 -20.668 1.00 86.62 82 LEU A CA 1
ATOM 646 C C . LEU A 1 82 ? 32.164 16.974 -21.513 1.00 86.62 82 LEU A C 1
ATOM 648 O O . LEU A 1 82 ? 33.238 17.385 -21.942 1.00 86.62 82 LEU A O 1
ATOM 652 N N . GLU A 1 83 ? 31.686 15.772 -21.840 1.00 86.81 83 GLU A N 1
ATOM 653 C CA . GLU A 1 83 ? 32.397 14.820 -22.708 1.00 86.81 83 GLU A CA 1
ATOM 654 C C . GLU A 1 83 ? 32.653 15.409 -24.110 1.00 86.81 83 GLU A C 1
ATOM 656 O O . GLU A 1 83 ? 33.747 15.295 -24.674 1.00 86.81 83 GLU A O 1
ATOM 661 N N . ILE A 1 84 ? 31.664 16.119 -24.668 1.00 89.56 84 ILE A N 1
ATOM 662 C CA . ILE A 1 84 ? 31.808 16.840 -25.940 1.00 89.56 84 ILE A CA 1
ATOM 663 C C . ILE A 1 84 ? 32.880 17.930 -25.823 1.00 89.56 84 ILE A C 1
ATOM 665 O O . ILE A 1 84 ? 33.737 18.051 -26.705 1.00 89.56 84 ILE A O 1
ATOM 669 N N . LEU A 1 85 ? 32.847 18.722 -24.750 1.00 84.62 85 LEU A N 1
ATOM 670 C CA . LEU A 1 85 ? 33.805 19.800 -24.520 1.00 84.62 85 LEU A CA 1
ATOM 671 C C . LEU A 1 85 ? 35.232 19.261 -24.355 1.00 84.62 85 LEU A C 1
ATOM 673 O O . LEU A 1 85 ? 36.158 19.779 -24.981 1.00 84.62 85 LEU A O 1
ATOM 677 N N . GLU A 1 86 ? 35.413 18.190 -23.586 1.00 83.19 86 GLU A N 1
ATOM 678 C CA . GLU A 1 86 ? 36.691 17.493 -23.431 1.00 83.19 86 GLU A CA 1
ATOM 679 C C . GLU A 1 86 ? 37.210 16.962 -24.771 1.00 83.19 86 GLU A C 1
ATOM 681 O O . GLU A 1 86 ? 38.384 17.149 -25.103 1.00 83.19 86 GLU A O 1
ATOM 686 N N . GLY A 1 87 ? 36.333 16.388 -25.599 1.00 83.94 87 GLY A N 1
ATOM 687 C CA . GLY A 1 87 ? 36.674 15.950 -26.951 1.00 83.94 87 GLY A CA 1
ATOM 688 C C . GLY A 1 87 ? 37.119 17.096 -27.869 1.00 83.94 87 GLY A C 1
ATOM 689 O O . GLY A 1 87 ? 38.046 16.931 -28.669 1.00 83.94 87 GLY A O 1
ATOM 690 N N . LEU A 1 88 ? 36.497 18.273 -27.759 1.00 84.75 88 LEU A N 1
ATOM 691 C CA . LEU A 1 88 ? 36.873 19.470 -28.520 1.00 84.75 88 LEU A CA 1
ATOM 692 C C . LEU A 1 88 ? 38.211 20.049 -28.052 1.00 84.75 88 LEU A C 1
ATOM 694 O O . LEU A 1 88 ? 39.056 20.394 -28.880 1.00 84.75 88 LEU A O 1
ATOM 698 N N . ILE A 1 89 ? 38.432 20.104 -26.740 1.00 82.12 89 ILE A N 1
ATOM 699 C CA . ILE A 1 89 ? 39.688 20.566 -26.148 1.00 82.12 89 ILE A CA 1
ATOM 700 C C . ILE A 1 89 ? 40.827 19.600 -26.515 1.00 82.12 89 ILE A C 1
ATOM 702 O O . ILE A 1 89 ? 41.863 20.037 -27.020 1.00 82.12 89 ILE A O 1
ATOM 706 N N . GLY A 1 90 ? 40.620 18.288 -26.377 1.00 67.81 90 GLY A N 1
ATOM 707 C CA . GLY A 1 90 ? 41.587 17.255 -26.762 1.00 67.81 90 GLY A CA 1
ATOM 708 C C . GLY A 1 90 ? 41.963 17.290 -28.250 1.00 67.81 90 GLY A C 1
ATOM 709 O O . GLY A 1 90 ? 43.127 17.093 -28.605 1.00 67.81 90 GLY A O 1
ATOM 710 N N . LYS A 1 91 ? 41.014 17.627 -29.135 1.00 59.53 91 LYS A N 1
ATOM 711 C CA . LYS A 1 91 ? 41.282 17.865 -30.566 1.00 59.53 91 LYS A CA 1
ATOM 712 C C . LYS A 1 91 ? 42.012 19.191 -30.815 1.00 59.53 91 LYS A C 1
ATOM 714 O O . LYS A 1 91 ? 42.923 19.230 -31.641 1.00 59.53 91 LYS A O 1
ATOM 719 N N . GLY A 1 92 ? 41.673 20.255 -30.086 1.00 52.00 92 GLY A N 1
ATOM 720 C CA . GLY A 1 92 ? 42.295 21.580 -30.206 1.00 52.00 92 GLY A CA 1
ATOM 721 C C . GLY A 1 92 ? 43.775 21.624 -29.801 1.00 52.00 92 GLY A C 1
ATOM 722 O O . GLY A 1 92 ? 44.557 22.359 -30.408 1.00 52.00 92 GLY A O 1
ATOM 723 N N . PHE A 1 93 ? 44.199 20.795 -28.842 1.00 50.41 93 PHE A N 1
ATOM 724 C CA . PHE A 1 93 ? 45.607 20.701 -28.427 1.00 50.41 93 PHE A CA 1
ATOM 725 C C . PHE A 1 93 ? 46.509 19.947 -29.420 1.00 50.41 93 PHE A C 1
ATOM 727 O O . PHE A 1 93 ? 47.721 20.169 -29.429 1.00 50.41 93 PHE A O 1
ATOM 734 N N . ASN A 1 94 ? 45.949 19.106 -30.295 1.00 51.19 94 ASN A N 1
ATOM 735 C CA . ASN A 1 94 ? 46.728 18.332 -31.271 1.00 51.19 94 ASN A CA 1
ATOM 736 C C . ASN A 1 94 ? 47.073 19.124 -32.549 1.00 51.19 94 ASN A C 1
ATOM 738 O O . ASN A 1 94 ? 47.987 18.754 -33.283 1.00 51.19 94 ASN A O 1
ATOM 742 N N . VAL A 1 95 ? 46.385 20.243 -32.807 1.00 50.78 95 VAL A N 1
ATOM 743 C CA . VAL A 1 95 ? 46.636 21.096 -33.986 1.00 50.78 95 VAL A CA 1
ATOM 744 C C . VAL A 1 95 ? 47.828 22.042 -33.768 1.00 50.78 95 VAL A C 1
ATOM 746 O O . VAL A 1 95 ? 48.522 22.378 -34.721 1.00 50.78 95 VAL A O 1
ATOM 749 N N . LYS A 1 96 ? 48.151 22.414 -32.520 1.00 48.75 96 LYS A N 1
ATOM 750 C CA . LYS A 1 96 ? 49.264 23.339 -32.205 1.00 48.75 96 LYS A CA 1
ATOM 751 C C . LYS A 1 96 ? 50.664 22.700 -32.152 1.00 48.75 96 LYS A C 1
ATOM 753 O O . LYS A 1 96 ? 51.626 23.413 -31.899 1.00 48.75 96 LYS A O 1
ATOM 758 N N . LYS A 1 97 ? 50.803 21.386 -32.382 1.00 48.72 97 LYS A N 1
ATOM 759 C CA . LYS A 1 97 ? 52.103 20.670 -32.379 1.00 48.72 97 LYS A CA 1
ATOM 760 C C . LYS A 1 97 ? 52.673 20.354 -33.768 1.00 48.72 97 LYS A C 1
ATOM 762 O O . LYS A 1 97 ? 53.694 19.680 -33.861 1.00 48.72 97 LYS A O 1
ATOM 767 N N . ARG A 1 98 ? 52.040 20.824 -34.844 1.00 48.94 98 ARG A N 1
ATOM 768 C CA . ARG A 1 98 ? 52.606 20.778 -36.199 1.00 48.94 98 ARG A CA 1
ATOM 769 C C . ARG A 1 98 ? 52.835 22.206 -36.674 1.00 48.94 98 ARG A C 1
ATOM 771 O O . ARG A 1 98 ? 51.909 22.808 -37.206 1.00 48.94 98 ARG A O 1
ATOM 778 N N . ASN A 1 99 ? 54.013 22.734 -36.359 1.00 39.22 99 ASN A N 1
ATOM 779 C CA . ASN A 1 99 ? 54.828 23.667 -37.145 1.00 39.22 99 ASN A CA 1
ATOM 780 C C . ASN A 1 99 ? 56.058 24.039 -36.321 1.00 39.22 99 ASN A C 1
ATOM 782 O O . ASN A 1 99 ? 55.869 24.579 -35.209 1.00 39.22 99 ASN A O 1
#

Radius of gyration: 25.66 Å; chains: 1; bounding box: 68×36×55 Å

pLDDT: mean 82.26, std 14.86, range [39.22, 97.25]

Secondary structure (DSSP, 8-state):
--EEEEEETTEEEEEE--TT-HHHHHHHHHHHHHHHHHTGGGGGS-HHHHHHHHHHHHHHHHHHHHHHHHHHHHHHHHHHHHHHHHHHHHHHHHHTT--

Sequence (99 aa):
MPLLTLTIDKSNYTIECEEGEETLLREAEKIINKKISELGETASLTKTKKFLMISLLLASELSSKQKKTESSIQFEKIEKELEILEGLIGKGFNVKKRN

InterPro domains:
  IPR007838 Cell division protein ZapA-like [PF05164] (5-81)
  IPR036192 Cell division protein ZapA-like superfamily [SSF102829] (5-74)